Protein AF-A0A0N4VCQ3-F1 (afdb_monomer_lite)

Radius of gyration: 35.92 Å; chains: 1; bounding box: 86×67×76 Å

Foldseek 3Di:
DDDPDDDPPDPPPCPPVVVVVVVVVVVVVVVVVVCVVCVVVVVVVVVVVVVVVVVVVVVVVVVVVVCVVPDDPVVVVVVLVVVQPDDQVPDDDPVRHGDDDDPPRHDDVCVVVVHDPPDDDDPCVPPDDPVRVVVVLVVVQVCCCVPVVDRDDSDDDDDDDDDDD

pLDDT: mean 79.67, std 16.91, range [35.19, 98.31]

Secondary structure (DSSP, 8-state):
-PPPP-------TTHHHHHHHHHHHHHHHHHHHHHHHTHHHHHHHHHHHHHHHHHHHHHHHHHHHHHHHT--HHHHHHHHHHHHS--TTT-B-TTS-B-PPPTTTS--HHHHTTPPTT----TTBTBPPHHHHHHHHHHHHHHHHHHT-----S--S--------

Structure (mmCIF, N/CA/C/O backbone):
data_AF-A0A0N4VCQ3-F1
#
_entry.id   AF-A0A0N4VCQ3-F1
#
loop_
_atom_site.group_PDB
_atom_site.id
_atom_site.type_symbol
_atom_site.label_atom_id
_atom_site.label_alt_id
_atom_site.label_comp_id
_atom_site.label_asym_id
_atom_site.label_entity_id
_atom_site.label_seq_id
_atom_site.pdbx_PDB_ins_code
_atom_site.Cartn_x
_atom_site.Cartn_y
_atom_site.Cartn_z
_atom_site.occupancy
_atom_site.B_iso_or_equiv
_atom_site.auth_seq_id
_atom_site.auth_comp_id
_atom_site.auth_asym_id
_atom_site.auth_atom_id
_atom_site.pdbx_PDB_model_num
ATOM 1 N N . MET A 1 1 ? 57.260 -49.905 -26.736 1.00 46.00 1 MET A N 1
ATOM 2 C CA . MET A 1 1 ? 57.004 -48.453 -26.628 1.00 46.00 1 MET A CA 1
ATOM 3 C C . MET A 1 1 ? 55.573 -48.284 -26.158 1.00 46.00 1 MET A C 1
ATOM 5 O O . MET A 1 1 ? 54.663 -48.627 -26.899 1.00 46.00 1 MET A O 1
ATOM 9 N N . GLU A 1 2 ? 55.384 -47.883 -24.904 1.00 47.25 2 GLU A N 1
ATOM 10 C CA . GLU A 1 2 ? 54.060 -47.712 -24.297 1.00 47.25 2 GLU A CA 1
ATOM 11 C C . GLU A 1 2 ? 53.408 -46.416 -24.798 1.00 47.25 2 GLU A C 1
ATOM 13 O O . GLU A 1 2 ? 54.049 -45.367 -24.867 1.00 47.25 2 GLU A O 1
ATOM 18 N N . VAL A 1 3 ? 52.140 -46.507 -25.205 1.00 58.72 3 VAL A N 1
ATOM 19 C CA . VAL A 1 3 ? 51.359 -45.394 -25.760 1.00 58.72 3 VAL A CA 1
ATOM 20 C C . VAL A 1 3 ? 50.953 -44.459 -24.614 1.00 58.72 3 VAL A C 1
ATOM 22 O O . VAL A 1 3 ? 50.392 -44.941 -23.627 1.00 58.72 3 VAL A O 1
ATOM 25 N N . PRO A 1 4 ? 51.199 -43.137 -24.700 1.00 55.19 4 PRO A N 1
ATOM 26 C CA . PRO A 1 4 ? 50.843 -42.215 -23.629 1.00 55.19 4 PRO A CA 1
ATOM 27 C C . PRO A 1 4 ? 49.324 -42.205 -23.437 1.00 55.19 4 PRO A C 1
ATOM 29 O O . PRO A 1 4 ? 48.567 -41.878 -24.352 1.00 55.19 4 PRO A O 1
ATOM 32 N N . GLY A 1 5 ? 48.893 -42.586 -22.233 1.00 55.50 5 GLY A N 1
ATOM 33 C CA . GLY A 1 5 ? 47.491 -42.711 -21.859 1.00 55.50 5 GLY A CA 1
ATOM 34 C C . GLY A 1 5 ? 46.690 -41.452 -22.180 1.00 55.50 5 GLY A C 1
ATOM 35 O O . GLY A 1 5 ? 47.034 -40.338 -21.773 1.00 55.50 5 GLY A O 1
ATOM 36 N N . THR A 1 6 ? 45.587 -41.635 -22.902 1.00 60.53 6 THR A N 1
ATOM 37 C CA . THR A 1 6 ? 44.573 -40.606 -23.108 1.00 60.53 6 THR A CA 1
ATOM 38 C C . THR A 1 6 ? 44.016 -40.213 -21.745 1.00 60.53 6 THR A C 1
ATOM 40 O O . THR A 1 6 ? 43.262 -40.976 -21.140 1.00 60.53 6 THR A O 1
ATOM 43 N N . LYS A 1 7 ? 44.402 -39.037 -21.237 1.00 63.03 7 LYS A N 1
ATOM 44 C CA . LYS A 1 7 ? 43.781 -38.444 -20.048 1.00 63.03 7 LYS A CA 1
ATOM 45 C C . LYS A 1 7 ? 42.276 -38.410 -20.303 1.00 63.03 7 LYS A C 1
ATOM 47 O O . LYS A 1 7 ? 41.835 -37.744 -21.239 1.00 63.03 7 LYS A O 1
ATOM 52 N N . SER A 1 8 ? 41.509 -39.164 -19.520 1.00 59.41 8 SER A N 1
ATOM 53 C CA . SER A 1 8 ? 40.054 -39.132 -19.572 1.00 59.41 8 SER A CA 1
ATOM 54 C C . SER A 1 8 ? 39.620 -37.679 -19.403 1.00 59.41 8 SER A C 1
ATOM 56 O O . SER A 1 8 ? 39.921 -37.036 -18.397 1.00 59.41 8 SER A O 1
ATOM 58 N N . ILE A 1 9 ? 38.975 -37.124 -20.430 1.00 62.91 9 ILE A N 1
ATOM 59 C CA . ILE A 1 9 ? 38.328 -35.821 -20.325 1.00 62.91 9 ILE A CA 1
ATOM 60 C C . ILE A 1 9 ? 37.247 -36.016 -19.269 1.00 62.91 9 ILE A C 1
ATOM 62 O O . ILE A 1 9 ? 36.218 -36.637 -19.533 1.00 62.91 9 ILE A O 1
ATOM 66 N N . THR A 1 10 ? 37.510 -35.565 -18.046 1.00 59.09 10 THR A N 1
ATOM 67 C CA . THR A 1 10 ? 36.507 -35.574 -16.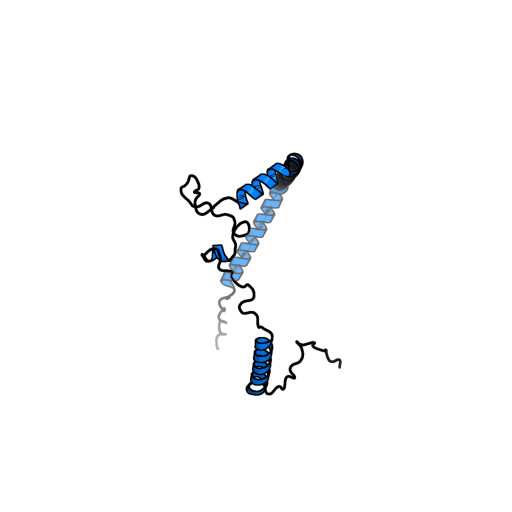990 1.00 59.09 10 THR A CA 1
ATOM 68 C C . THR A 1 10 ? 35.301 -34.794 -17.517 1.00 59.09 10 THR A C 1
ATOM 70 O O . THR A 1 10 ? 35.468 -33.662 -17.986 1.00 59.09 10 THR A O 1
ATOM 73 N N . PRO A 1 11 ? 34.086 -35.376 -17.528 1.00 60.28 11 PRO A N 1
ATOM 74 C CA . PRO A 1 11 ? 32.910 -34.644 -17.962 1.00 60.28 11 PRO A CA 1
ATOM 75 C C . PRO A 1 11 ? 32.792 -33.428 -17.051 1.00 60.28 11 PRO A C 1
ATOM 77 O O . PRO A 1 11 ? 32.732 -33.548 -15.829 1.00 60.28 11 PRO A O 1
ATOM 80 N N . MET A 1 12 ? 32.859 -32.240 -17.649 1.00 59.22 12 MET A N 1
ATOM 81 C CA . MET A 1 12 ? 32.827 -30.981 -16.923 1.00 59.22 12 MET A CA 1
ATOM 82 C C . MET A 1 12 ? 31.494 -30.927 -16.156 1.00 59.22 12 MET A C 1
ATOM 84 O O . MET A 1 12 ? 30.460 -30.577 -16.724 1.00 59.22 12 MET A O 1
ATOM 88 N N . PHE A 1 13 ? 31.506 -31.235 -14.853 1.00 56.06 13 PHE A N 1
ATOM 89 C CA . PHE A 1 13 ? 30.374 -31.110 -13.912 1.00 56.06 13 PHE A CA 1
ATOM 90 C C . PHE A 1 13 ? 29.926 -29.640 -13.708 1.00 56.06 13 PHE A C 1
ATOM 92 O O . PHE A 1 13 ? 29.320 -29.267 -12.710 1.00 56.06 13 PHE A O 1
ATOM 99 N N . ALA A 1 14 ? 30.216 -28.772 -14.677 1.00 56.59 14 ALA A N 1
ATOM 100 C CA . ALA A 1 14 ? 29.720 -27.413 -14.793 1.00 56.59 14 ALA A CA 1
ATOM 101 C C . ALA A 1 14 ? 28.471 -27.315 -15.697 1.00 56.59 14 ALA A C 1
ATOM 103 O O . ALA A 1 14 ? 28.004 -26.205 -15.941 1.00 56.59 14 ALA A O 1
ATOM 104 N N . GLY A 1 15 ? 27.925 -28.432 -16.201 1.00 62.19 15 GLY A N 1
ATOM 105 C CA . GLY A 1 15 ? 26.877 -28.473 -17.235 1.00 62.19 15 GLY A CA 1
ATOM 106 C C . GLY A 1 15 ? 25.651 -27.590 -16.962 1.00 62.19 15 GLY A C 1
ATOM 107 O O . GLY A 1 15 ? 25.403 -26.625 -17.689 1.00 62.19 15 GLY A O 1
ATOM 108 N N . ASP A 1 16 ? 24.911 -27.844 -15.882 1.00 70.88 16 ASP A N 1
ATOM 109 C CA . ASP A 1 16 ? 23.595 -27.210 -15.685 1.00 70.88 16 ASP A CA 1
ATOM 110 C C . ASP A 1 16 ? 23.675 -25.760 -15.203 1.00 70.88 16 ASP A C 1
ATOM 112 O O . ASP A 1 16 ? 22.945 -24.871 -15.675 1.00 70.88 16 ASP A O 1
ATOM 116 N N . ARG A 1 17 ? 24.611 -25.481 -14.289 1.00 79.75 17 ARG A N 1
ATOM 117 C CA . ARG A 1 17 ? 24.809 -24.130 -13.753 1.00 79.75 17 ARG A CA 1
ATOM 118 C C . ARG A 1 17 ? 25.381 -23.201 -14.822 1.00 79.75 17 ARG A C 1
ATOM 120 O O . ARG A 1 17 ? 24.920 -22.064 -14.939 1.00 79.75 17 ARG A O 1
ATOM 127 N N . LEU A 1 18 ? 26.306 -23.676 -15.660 1.00 84.44 18 LEU A N 1
ATOM 128 C CA . LEU A 1 18 ? 26.886 -22.873 -16.739 1.00 84.44 18 LEU A CA 1
ATOM 129 C C . LEU A 1 18 ? 25.866 -22.582 -17.848 1.00 84.44 18 LEU A C 1
ATOM 131 O O . LEU A 1 18 ? 25.807 -21.451 -18.338 1.00 84.44 18 LEU A O 1
ATOM 135 N N . LEU A 1 19 ? 25.013 -23.546 -18.208 1.00 85.75 19 LEU A N 1
ATOM 136 C CA . LEU A 1 19 ? 23.914 -23.317 -19.154 1.00 85.75 19 LEU A CA 1
ATOM 137 C C . LEU A 1 19 ? 22.925 -22.269 -18.630 1.00 85.75 19 LEU A C 1
ATOM 139 O O . LEU A 1 19 ? 22.513 -21.371 -19.370 1.00 85.75 19 LEU A O 1
ATOM 143 N N . THR A 1 20 ? 22.602 -22.320 -17.339 1.00 91.50 20 THR A N 1
ATOM 144 C CA . THR A 1 20 ? 21.735 -21.329 -16.686 1.00 91.50 20 THR A CA 1
ATOM 145 C C . THR A 1 20 ? 22.373 -19.940 -16.663 1.00 91.50 20 THR A C 1
ATOM 147 O O . THR A 1 20 ? 21.721 -18.957 -17.029 1.00 91.50 20 THR A O 1
ATOM 150 N N . ILE A 1 21 ? 23.671 -19.847 -16.357 1.00 92.44 21 ILE A N 1
ATOM 151 C CA . ILE A 1 21 ? 24.434 -18.592 -16.426 1.00 92.44 21 ILE A CA 1
ATOM 152 C C . ILE A 1 21 ? 24.439 -18.036 -17.859 1.00 92.44 21 ILE A C 1
ATOM 154 O O . ILE A 1 21 ? 24.192 -16.844 -18.060 1.00 92.44 21 ILE A O 1
ATOM 158 N N . ARG A 1 22 ? 24.658 -18.879 -18.877 1.00 93.12 22 ARG A N 1
ATOM 159 C CA . ARG A 1 22 ? 24.639 -18.466 -20.294 1.00 93.12 22 ARG A CA 1
ATOM 160 C C . ARG A 1 22 ? 23.261 -17.959 -20.721 1.00 93.12 22 ARG A C 1
ATOM 162 O O . ARG A 1 22 ? 23.188 -16.916 -21.377 1.00 93.12 22 ARG A O 1
ATOM 169 N N . ARG A 1 23 ? 22.179 -18.629 -20.305 1.00 94.81 23 ARG A N 1
ATOM 170 C CA . ARG A 1 23 ? 20.795 -18.173 -20.532 1.00 94.81 23 ARG A CA 1
ATOM 171 C C . ARG A 1 23 ? 20.536 -16.820 -19.871 1.00 94.81 23 ARG A C 1
ATOM 173 O O . ARG A 1 23 ? 20.115 -15.883 -20.548 1.00 94.81 23 ARG A O 1
ATOM 180 N N . ALA A 1 24 ? 20.870 -16.667 -18.590 1.00 96.62 24 ALA A N 1
ATOM 181 C CA . ALA A 1 24 ? 20.707 -15.406 -17.866 1.00 96.62 24 ALA A CA 1
ATOM 182 C C . ALA A 1 24 ? 21.522 -14.261 -18.497 1.00 96.62 24 ALA A C 1
ATOM 184 O O . ALA A 1 24 ? 21.006 -13.151 -18.681 1.00 96.62 24 ALA A O 1
ATOM 185 N N . LYS A 1 25 ? 22.771 -14.538 -18.903 1.00 97.31 25 LYS A N 1
ATOM 186 C CA . LYS A 1 25 ? 23.635 -13.597 -19.632 1.00 97.31 25 LYS A CA 1
ATOM 187 C C . LYS A 1 25 ? 22.970 -13.145 -20.930 1.00 97.31 25 LYS A C 1
ATOM 189 O O . LYS A 1 25 ? 22.877 -11.940 -21.177 1.00 97.31 25 LYS A O 1
ATOM 194 N N . MET A 1 26 ? 22.496 -14.091 -21.743 1.00 98.00 26 MET A N 1
ATOM 195 C CA . MET A 1 26 ? 21.858 -13.784 -23.022 1.00 98.00 26 MET A CA 1
ATOM 196 C C . MET A 1 26 ? 20.560 -12.990 -22.824 1.00 98.00 26 MET A C 1
ATOM 198 O O . MET A 1 26 ? 20.376 -11.959 -23.472 1.00 98.00 26 MET A O 1
ATOM 202 N N . ASN A 1 27 ? 19.717 -13.377 -21.862 1.00 98.25 27 ASN A N 1
ATOM 203 C CA . ASN A 1 27 ? 18.482 -12.663 -21.524 1.00 98.25 27 ASN A CA 1
ATOM 204 C C . ASN A 1 27 ? 18.762 -11.215 -21.099 1.00 98.25 27 ASN A C 1
ATOM 206 O O . ASN A 1 27 ? 18.130 -10.282 -21.600 1.00 98.25 27 ASN A O 1
ATOM 210 N N . LYS A 1 28 ? 19.763 -10.994 -20.237 1.00 98.19 28 LYS A N 1
ATOM 211 C CA . LYS A 1 28 ? 20.199 -9.648 -19.831 1.00 98.19 28 LYS A CA 1
ATOM 212 C C . LYS A 1 28 ? 20.724 -8.842 -21.021 1.00 98.19 28 LYS A C 1
ATOM 214 O O . LYS A 1 28 ? 20.367 -7.671 -21.160 1.00 98.19 28 LYS A O 1
ATOM 219 N N . HIS A 1 29 ? 21.540 -9.449 -21.885 1.00 98.25 29 HIS A N 1
ATOM 220 C CA . HIS A 1 29 ? 22.076 -8.798 -23.082 1.00 98.25 29 HIS A CA 1
ATOM 221 C C . HIS A 1 29 ? 20.956 -8.364 -24.040 1.00 98.25 29 HIS A C 1
ATOM 223 O O . HIS A 1 29 ? 20.894 -7.196 -24.433 1.00 98.25 29 HIS A O 1
ATOM 229 N N . LYS A 1 30 ? 20.021 -9.267 -24.359 1.00 98.31 30 LYS A N 1
ATOM 230 C CA . LYS A 1 30 ? 18.887 -8.976 -25.248 1.00 98.31 30 LYS A CA 1
ATOM 231 C C . LYS A 1 30 ? 17.925 -7.956 -24.633 1.00 98.31 30 LYS A C 1
ATOM 233 O O . LYS A 1 30 ? 17.495 -7.049 -25.345 1.00 98.31 30 LYS A O 1
ATOM 238 N N . ARG A 1 31 ? 17.659 -8.023 -23.320 1.00 97.12 31 ARG A N 1
ATOM 239 C CA . ARG A 1 31 ? 16.862 -7.013 -22.597 1.00 97.12 31 ARG A CA 1
ATOM 240 C C . ARG A 1 31 ? 17.492 -5.626 -22.692 1.00 97.12 31 ARG A C 1
ATOM 242 O O . ARG A 1 31 ? 16.802 -4.680 -23.051 1.00 97.12 31 ARG A O 1
ATOM 249 N N . ARG A 1 32 ? 18.801 -5.505 -22.439 1.00 96.88 32 ARG A N 1
ATOM 250 C CA . ARG A 1 32 ? 19.530 -4.229 -22.568 1.00 96.88 32 ARG A CA 1
ATOM 251 C C . ARG A 1 32 ? 19.491 -3.693 -24.000 1.00 96.88 32 ARG A C 1
ATOM 253 O O . ARG A 1 32 ? 19.277 -2.501 -24.188 1.00 96.88 32 ARG A O 1
ATOM 260 N N . LYS A 1 33 ? 19.659 -4.559 -25.008 1.00 97.69 33 LYS A N 1
ATOM 261 C CA . LYS A 1 33 ? 19.577 -4.156 -26.422 1.00 97.69 33 LYS A CA 1
ATOM 262 C C . LYS A 1 33 ? 18.175 -3.644 -26.783 1.00 97.69 33 LYS A C 1
ATOM 264 O O . LYS A 1 33 ? 18.074 -2.613 -27.438 1.00 97.69 33 LYS A O 1
ATOM 269 N N . ARG A 1 34 ? 17.117 -4.309 -26.299 1.00 97.19 34 ARG A N 1
ATOM 270 C CA . ARG A 1 34 ? 15.721 -3.860 -26.452 1.00 97.19 34 ARG A CA 1
ATOM 271 C C . ARG A 1 34 ? 15.488 -2.506 -25.779 1.00 97.19 34 ARG A C 1
ATOM 273 O O . ARG A 1 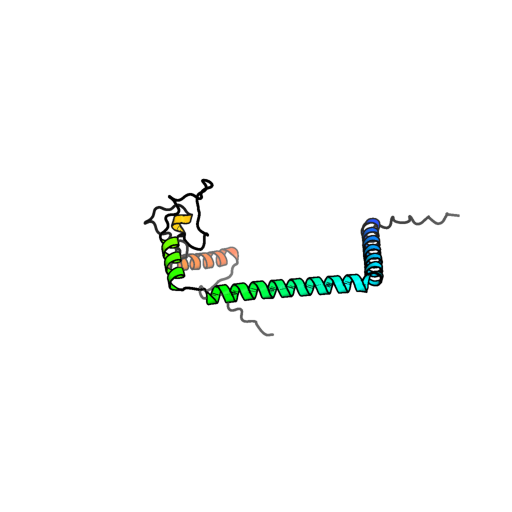34 ? 15.050 -1.579 -26.436 1.00 97.19 34 ARG A O 1
ATOM 280 N N . GLN A 1 35 ? 15.881 -2.361 -24.512 1.00 96.00 35 GLN A N 1
ATOM 281 C CA . GLN A 1 35 ? 15.745 -1.100 -23.769 1.00 96.00 35 GLN A CA 1
ATOM 282 C C . GLN A 1 35 ? 16.471 0.072 -24.437 1.00 96.00 35 GLN A C 1
ATOM 284 O O . GLN A 1 35 ? 15.967 1.187 -24.411 1.00 96.00 35 GLN A O 1
ATOM 289 N N . ARG A 1 36 ? 17.649 -0.164 -25.030 1.00 96.25 36 ARG A N 1
ATOM 290 C CA . ARG A 1 36 ? 18.366 0.871 -25.789 1.00 96.25 36 ARG A CA 1
ATOM 291 C C . ARG A 1 36 ? 17.616 1.269 -27.057 1.00 96.25 36 ARG A C 1
ATOM 293 O O . ARG A 1 36 ? 17.513 2.459 -27.323 1.00 96.25 36 ARG A O 1
ATOM 300 N N . ARG A 1 37 ? 17.093 0.292 -27.805 1.00 97.06 37 ARG A N 1
ATOM 301 C CA . ARG A 1 37 ? 16.312 0.535 -29.027 1.00 97.06 37 ARG A CA 1
ATOM 302 C C . ARG A 1 37 ? 15.031 1.315 -28.728 1.00 97.06 37 ARG A C 1
ATOM 304 O O . ARG A 1 37 ? 14.766 2.326 -29.362 1.00 97.06 37 ARG A O 1
ATOM 311 N N . ASP A 1 38 ? 14.304 0.895 -27.698 1.00 97.25 38 ASP A N 1
ATOM 312 C CA . ASP A 1 38 ? 12.959 1.392 -27.392 1.00 97.25 38 ASP A CA 1
ATOM 313 C C . ASP A 1 38 ? 12.986 2.458 -26.275 1.00 97.25 38 ASP A C 1
ATOM 315 O O . ASP A 1 38 ? 11.984 2.715 -25.602 1.00 97.25 38 ASP A O 1
ATOM 319 N N . ARG A 1 39 ? 14.152 3.087 -26.046 1.00 96.19 39 ARG A N 1
ATOM 320 C CA . ARG A 1 39 ? 14.425 3.967 -24.894 1.00 96.19 39 ARG A CA 1
ATOM 321 C C . ARG A 1 39 ? 13.369 5.055 -24.724 1.00 96.19 39 ARG A C 1
ATOM 323 O O . ARG A 1 39 ? 12.892 5.277 -23.616 1.00 96.19 39 ARG A O 1
ATOM 330 N N . PHE A 1 40 ? 13.011 5.738 -25.807 1.00 97.12 40 PHE A N 1
ATOM 331 C CA . PHE A 1 40 ? 12.079 6.865 -25.756 1.00 97.12 40 PHE A CA 1
ATOM 332 C C . PHE A 1 40 ? 10.649 6.430 -25.418 1.00 97.12 40 PHE A C 1
ATOM 334 O O . PHE A 1 40 ? 9.987 7.086 -24.615 1.00 97.12 40 PHE A O 1
ATOM 341 N N . GLN A 1 41 ? 10.200 5.292 -25.955 1.00 97.25 41 GLN A N 1
ATOM 342 C CA . GLN A 1 41 ? 8.893 4.720 -25.623 1.00 97.25 41 GLN A CA 1
ATOM 343 C C . GLN A 1 41 ? 8.838 4.317 -24.145 1.00 97.25 41 GLN A C 1
ATOM 345 O O . GLN A 1 41 ? 7.882 4.652 -23.445 1.00 97.25 41 GLN A O 1
ATOM 350 N N . LEU A 1 42 ? 9.904 3.682 -23.642 1.00 96.19 42 LEU A N 1
ATOM 351 C CA . LEU A 1 42 ? 10.007 3.283 -22.240 1.00 96.19 42 LEU A CA 1
ATOM 352 C C . LEU A 1 42 ? 10.007 4.495 -21.293 1.00 96.19 42 LEU A C 1
ATOM 354 O O . LEU A 1 42 ? 9.335 4.476 -20.263 1.00 96.19 42 LEU A O 1
ATOM 358 N N . LEU A 1 43 ? 10.714 5.572 -21.647 1.00 97.12 43 LEU A N 1
ATOM 359 C CA . LEU A 1 43 ? 10.713 6.814 -20.867 1.00 97.12 43 LEU A CA 1
ATOM 360 C C . LEU A 1 43 ? 9.332 7.480 -20.841 1.00 97.12 43 LEU A C 1
ATOM 362 O O . LEU A 1 43 ? 8.900 7.932 -19.779 1.00 97.12 43 LEU A O 1
ATOM 366 N N . LYS A 1 44 ? 8.625 7.507 -21.977 1.00 98.25 44 LYS A N 1
ATOM 367 C CA . LYS A 1 44 ? 7.246 8.011 -22.051 1.00 98.25 44 LYS A CA 1
ATOM 368 C C . LYS A 1 44 ? 6.319 7.198 -21.145 1.00 98.25 44 LYS A C 1
ATOM 370 O O . LYS A 1 44 ? 5.598 7.787 -20.343 1.00 98.25 44 LYS A O 1
ATOM 375 N N . TYR A 1 45 ? 6.402 5.869 -21.213 1.00 97.56 45 TYR A N 1
ATOM 376 C CA . TYR A 1 45 ? 5.640 4.969 -20.347 1.00 97.56 45 TYR A CA 1
ATOM 377 C C . TYR A 1 45 ? 5.934 5.216 -18.859 1.00 97.56 45 TYR A C 1
ATOM 379 O O . TYR A 1 45 ? 5.014 5.407 -18.069 1.00 97.56 45 TYR A O 1
ATOM 387 N N . HIS A 1 46 ? 7.208 5.304 -18.463 1.00 98.06 46 HIS A N 1
ATOM 388 C CA . HIS A 1 46 ? 7.563 5.588 -17.069 1.00 98.06 46 HIS A CA 1
ATOM 389 C C . HIS A 1 46 ? 7.065 6.954 -16.593 1.00 98.06 46 HIS A C 1
ATOM 391 O O . HIS A 1 46 ? 6.628 7.065 -15.450 1.00 98.06 46 HIS A O 1
ATOM 397 N N . ARG A 1 47 ? 7.094 7.983 -17.450 1.00 98.00 47 ARG A N 1
ATOM 398 C CA . ARG A 1 47 ? 6.530 9.300 -17.121 1.00 98.00 47 ARG A CA 1
ATOM 399 C C . ARG A 1 47 ? 5.023 9.209 -16.872 1.00 98.00 47 ARG A C 1
ATOM 401 O O . ARG A 1 47 ? 4.551 9.748 -15.880 1.00 98.00 47 ARG A O 1
ATOM 408 N N . GLN A 1 48 ? 4.292 8.497 -17.729 1.00 98.06 48 GLN A N 1
ATOM 409 C CA . GLN A 1 48 ? 2.849 8.289 -17.562 1.00 98.06 48 GLN A CA 1
ATOM 410 C C . GLN A 1 48 ? 2.527 7.525 -16.275 1.00 98.06 48 GLN A C 1
ATOM 412 O O . GLN A 1 48 ? 1.640 7.929 -15.530 1.00 98.06 48 GLN A O 1
ATOM 417 N N . GLN A 1 49 ? 3.281 6.465 -15.971 1.00 98.31 49 GLN A N 1
ATOM 418 C CA . GLN A 1 49 ? 3.084 5.697 -14.740 1.00 98.31 49 GLN A CA 1
ATOM 419 C C . GLN A 1 49 ? 3.341 6.537 -13.483 1.00 98.31 49 GLN A C 1
ATOM 421 O O . GLN A 1 49 ? 2.577 6.431 -12.526 1.00 98.31 49 GLN A O 1
ATOM 426 N N . LYS A 1 50 ? 4.365 7.402 -13.498 1.00 98.19 50 LYS A N 1
ATOM 427 C CA . LYS A 1 50 ? 4.633 8.346 -12.401 1.00 98.19 50 LYS A CA 1
ATOM 428 C C . LYS A 1 50 ? 3.494 9.350 -12.227 1.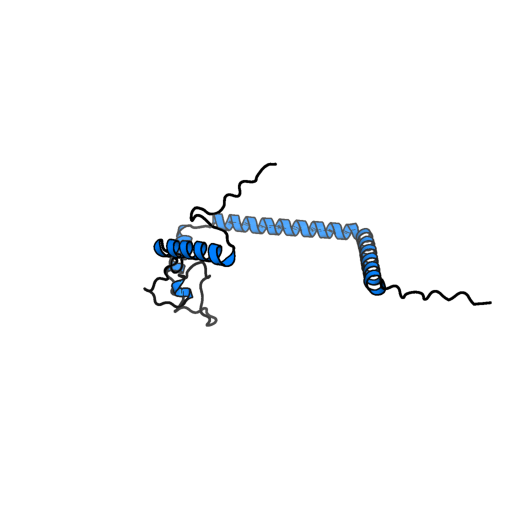00 98.19 50 LYS A C 1
ATOM 430 O O . LYS A 1 50 ? 2.951 9.455 -11.131 1.00 98.19 50 LYS A O 1
ATOM 435 N N . ALA A 1 51 ? 3.054 9.980 -13.316 1.00 98.12 51 ALA A N 1
ATOM 436 C CA . ALA A 1 51 ? 1.932 10.916 -13.282 1.00 98.12 51 ALA A CA 1
ATOM 437 C C . ALA A 1 51 ? 0.645 10.254 -12.753 1.00 98.12 51 ALA A C 1
ATOM 439 O O . ALA A 1 51 ? -0.045 10.822 -11.912 1.00 98.12 51 ALA A O 1
ATOM 440 N N . LYS A 1 52 ? 0.356 9.013 -13.168 1.00 98.25 52 LYS A N 1
ATOM 441 C CA . LYS A 1 52 ? -0.785 8.244 -12.650 1.00 98.25 52 LYS A CA 1
ATOM 442 C C . LYS A 1 52 ? -0.662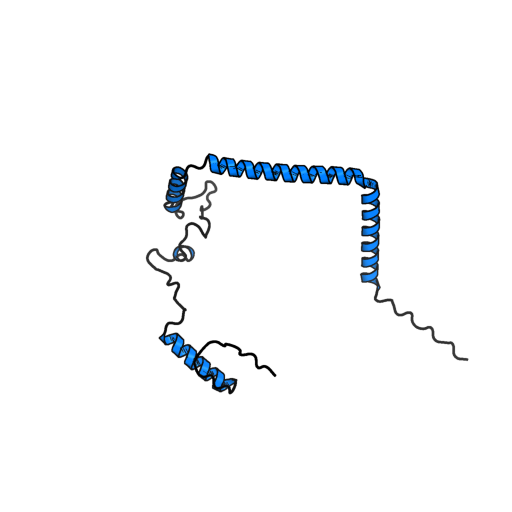 7.975 -11.149 1.00 98.25 52 LYS A C 1
ATOM 444 O O . LYS A 1 52 ? -1.645 8.096 -10.424 1.00 98.25 52 LYS A O 1
ATOM 449 N N . SER A 1 53 ? 0.529 7.610 -10.667 1.00 97.62 53 SER A N 1
ATOM 450 C CA . SER A 1 53 ? 0.742 7.396 -9.231 1.00 97.62 53 SER A CA 1
ATOM 451 C C . SER A 1 53 ? 0.601 8.681 -8.413 1.00 97.62 53 SER A C 1
ATOM 453 O O . SER A 1 53 ? 0.022 8.642 -7.331 1.00 97.62 53 SER A O 1
ATOM 455 N N . GLU A 1 54 ? 1.059 9.815 -8.946 1.00 98.12 54 GLU A N 1
ATOM 456 C CA . GLU A 1 54 ? 0.903 11.132 -8.320 1.00 98.12 54 GLU A CA 1
ATOM 457 C C . GLU A 1 54 ? -0.575 11.537 -8.261 1.00 98.12 54 GLU A C 1
ATOM 459 O O . GLU A 1 54 ? -1.064 11.931 -7.205 1.00 98.12 54 GLU A O 1
ATOM 464 N N . GLN A 1 55 ? -1.325 11.353 -9.350 1.00 98.19 55 GLN A N 1
ATOM 465 C CA . GLN A 1 55 ? -2.769 11.610 -9.381 1.00 98.19 55 GLN A CA 1
ATOM 466 C C . GLN A 1 55 ? -3.522 10.776 -8.341 1.00 98.19 55 GLN A C 1
ATOM 468 O O . GLN A 1 55 ? -4.267 11.335 -7.540 1.00 98.19 55 GLN A O 1
ATOM 473 N N . LEU A 1 56 ? -3.261 9.467 -8.281 1.00 98.19 56 LEU A N 1
ATOM 474 C CA . LEU A 1 56 ? -3.868 8.586 -7.278 1.00 98.19 56 LEU A CA 1
ATOM 475 C C . LEU A 1 56 ? -3.522 9.015 -5.848 1.00 98.19 56 LEU A C 1
ATOM 477 O O . LEU A 1 56 ? -4.354 8.912 -4.947 1.00 98.19 56 LEU A O 1
ATOM 481 N N . PHE A 1 57 ? -2.299 9.491 -5.618 1.00 98.25 57 PHE A N 1
ATOM 482 C CA . PHE A 1 57 ? -1.907 10.036 -4.324 1.00 98.25 57 PHE A CA 1
ATOM 483 C C . PHE A 1 57 ? -2.711 11.298 -3.981 1.00 98.25 57 PHE A C 1
ATOM 485 O O . PHE A 1 57 ? -3.281 11.385 -2.891 1.00 98.25 57 PHE A O 1
ATOM 492 N N . HIS A 1 58 ? -2.827 12.241 -4.918 1.00 97.94 58 HIS A N 1
ATOM 493 C CA . HIS A 1 58 ? -3.622 13.452 -4.727 1.00 97.94 58 HIS A CA 1
ATOM 494 C C . HIS A 1 58 ? -5.103 13.150 -4.493 1.00 97.94 58 HIS A C 1
ATOM 496 O O . HIS A 1 58 ? -5.711 13.767 -3.623 1.00 97.94 58 HIS A O 1
ATOM 502 N N . GLU A 1 59 ? -5.685 12.200 -5.221 1.00 98.06 59 GLU A N 1
ATOM 503 C CA . GLU A 1 59 ? -7.069 11.757 -5.024 1.00 98.06 59 GLU A CA 1
ATOM 504 C C . GLU A 1 59 ? -7.287 11.191 -3.620 1.00 98.06 59 GLU A C 1
ATOM 506 O O . GLU A 1 59 ? -8.223 11.596 -2.930 1.00 98.06 59 GLU A O 1
ATOM 511 N N . ARG A 1 60 ? -6.388 10.314 -3.152 1.00 97.69 60 ARG A N 1
ATOM 512 C CA . ARG A 1 60 ? -6.443 9.777 -1.782 1.00 97.69 60 ARG A CA 1
ATOM 513 C C . ARG A 1 60 ? -6.349 10.885 -0.740 1.00 97.69 60 ARG A C 1
ATOM 515 O O . ARG A 1 60 ? -7.111 10.874 0.223 1.00 97.69 60 ARG A O 1
ATOM 522 N N . MET A 1 61 ? -5.448 11.845 -0.937 1.00 97.69 61 MET A N 1
ATOM 523 C CA . MET A 1 61 ? -5.280 12.959 -0.006 1.00 97.69 61 MET A CA 1
ATOM 524 C C . MET A 1 61 ? -6.508 13.873 0.006 1.00 97.69 61 MET A C 1
ATOM 526 O O . MET A 1 61 ? -7.006 14.226 1.071 1.00 97.69 61 MET A O 1
ATOM 530 N N . LYS A 1 62 ? -7.058 14.203 -1.168 1.00 97.94 62 LYS A N 1
ATOM 531 C CA . LYS A 1 62 ? -8.306 14.970 -1.284 1.00 97.94 62 LYS A CA 1
ATOM 532 C C . LYS A 1 62 ? -9.460 14.260 -0.592 1.00 97.94 62 LYS A C 1
ATOM 534 O O . LYS A 1 62 ? -10.207 14.913 0.126 1.00 97.94 62 LYS A O 1
ATOM 539 N N . LYS A 1 63 ? -9.571 12.938 -0.757 1.00 97.81 63 LYS A N 1
ATOM 540 C CA . LYS A 1 63 ? -10.576 12.132 -0.060 1.00 97.81 63 LYS A CA 1
ATOM 541 C C . LYS A 1 63 ? -10.415 12.238 1.456 1.00 97.81 63 LYS A C 1
ATOM 543 O O . LYS A 1 63 ? -11.396 12.497 2.133 1.00 97.81 63 LYS A O 1
ATOM 548 N N . LYS A 1 64 ? -9.191 12.123 1.979 1.00 96.31 64 LYS A N 1
ATOM 549 C CA . LYS A 1 64 ? -8.912 12.269 3.419 1.00 96.31 64 LYS A CA 1
ATOM 550 C C . LYS A 1 64 ? -9.243 13.661 3.954 1.00 96.31 64 LYS A C 1
ATOM 552 O O . LYS A 1 64 ? -9.827 13.784 5.022 1.00 96.31 64 LYS A O 1
ATOM 557 N N . LEU A 1 65 ? -8.906 14.708 3.204 1.00 97.56 65 LEU A N 1
ATOM 558 C CA . LEU A 1 65 ? -9.259 16.080 3.570 1.00 97.56 65 LEU A CA 1
ATOM 559 C C . LEU A 1 65 ? -10.768 16.319 3.514 1.00 97.56 65 LEU A C 1
ATOM 561 O O . LEU A 1 65 ? -11.288 17.065 4.334 1.00 97.56 65 LEU A O 1
ATOM 565 N N . LEU A 1 66 ? -11.464 15.708 2.555 1.00 97.62 66 LEU A N 1
ATOM 566 C CA . LEU A 1 66 ? -12.918 15.771 2.479 1.00 97.62 66 LEU A CA 1
ATOM 567 C C . LEU A 1 66 ? -13.546 15.044 3.668 1.00 97.62 66 LEU A C 1
ATOM 569 O O . LEU A 1 66 ? -14.354 15.656 4.347 1.00 97.62 66 LEU A O 1
ATOM 573 N N . GLU A 1 67 ? -13.104 13.813 3.958 1.00 94.69 67 GLU A N 1
ATOM 574 C CA . GLU A 1 67 ? -13.514 13.039 5.139 1.00 94.69 67 GLU A CA 1
ATOM 575 C C . GLU A 1 67 ? -13.362 13.872 6.417 1.00 94.69 67 GLU A C 1
ATOM 577 O O . GLU A 1 67 ? -14.291 13.922 7.208 1.00 94.69 67 GLU A O 1
ATOM 582 N N . LEU A 1 68 ? -12.235 14.575 6.585 1.00 95.75 68 LEU A N 1
ATOM 583 C CA . LEU A 1 68 ? -12.000 15.454 7.733 1.00 95.75 68 LEU A CA 1
ATOM 584 C C . LEU A 1 68 ? -12.945 16.664 7.760 1.00 95.75 68 LEU A C 1
ATOM 586 O O . LEU A 1 68 ? -13.428 17.039 8.820 1.00 95.75 68 LEU A O 1
ATOM 590 N N . LYS A 1 69 ? -13.196 17.297 6.609 1.00 95.88 69 LYS A N 1
ATOM 591 C CA . LYS A 1 69 ? -14.077 18.474 6.518 1.00 95.88 69 LYS A CA 1
ATOM 592 C C . LYS A 1 69 ? -15.540 18.137 6.771 1.00 95.88 69 LYS A C 1
ATOM 594 O O . LYS A 1 69 ? -16.259 18.968 7.307 1.00 95.88 69 LYS A O 1
ATOM 599 N N . THR A 1 70 ? -15.977 16.960 6.339 1.00 96.38 70 THR A N 1
ATOM 600 C CA . THR A 1 70 ? -17.348 16.475 6.524 1.00 96.38 70 THR A CA 1
ATOM 601 C C . THR A 1 70 ? -17.505 15.664 7.807 1.00 96.38 70 THR A C 1
ATOM 603 O O . THR A 1 70 ? -18.549 15.054 7.998 1.00 96.38 70 THR A O 1
ATOM 606 N N . PHE A 1 71 ? -16.467 15.574 8.642 1.00 96.25 71 PHE A N 1
ATOM 607 C CA . PHE A 1 71 ? -16.512 14.786 9.864 1.00 96.25 71 PHE A CA 1
ATOM 608 C C . PHE A 1 71 ? -17.381 15.483 10.912 1.00 96.25 71 PHE A C 1
ATOM 610 O O . PHE A 1 71 ? -17.010 16.543 11.417 1.00 96.25 71 PHE A O 1
ATOM 617 N N . ASP A 1 72 ? -18.507 14.862 11.254 1.00 96.62 72 ASP A N 1
ATOM 618 C CA . ASP A 1 72 ? -19.327 15.245 12.398 1.00 96.62 72 ASP A CA 1
ATOM 619 C C . ASP A 1 72 ? -18.975 14.353 13.606 1.00 96.62 72 ASP A C 1
ATOM 621 O O . ASP A 1 72 ? -19.211 13.137 13.570 1.00 96.62 72 ASP A O 1
ATOM 625 N N . PRO A 1 73 ? -18.382 14.921 14.677 1.00 95.19 73 PRO A N 1
ATOM 626 C CA . PRO A 1 73 ? -18.014 14.149 15.855 1.00 95.19 73 PRO A CA 1
ATOM 627 C C . PRO A 1 73 ? -19.227 13.578 16.595 1.00 95.19 73 PRO A C 1
ATOM 629 O O . PRO A 1 73 ? -19.110 12.500 17.183 1.00 95.19 73 PRO A O 1
ATOM 632 N N . GLU A 1 74 ? -20.380 14.253 16.579 1.00 96.44 74 GLU A N 1
ATOM 633 C CA . GLU A 1 74 ? -21.562 13.760 17.287 1.00 96.44 74 GLU A CA 1
ATOM 634 C C . GLU A 1 74 ? -22.144 12.532 16.598 1.00 96.44 74 GLU A C 1
ATOM 636 O O . GLU A 1 74 ? -22.427 11.529 17.256 1.00 96.44 74 GLU A O 1
ATOM 641 N N . GLU A 1 75 ? -22.289 12.590 15.273 1.00 95.06 75 GLU A N 1
ATOM 642 C CA . GLU A 1 75 ? -22.756 11.456 14.477 1.00 95.06 75 GLU A CA 1
ATOM 643 C C . GLU A 1 75 ? -21.810 10.259 14.623 1.00 95.06 75 GLU A C 1
ATOM 645 O O . GLU A 1 75 ? -22.261 9.131 14.837 1.00 95.06 75 GLU A O 1
ATOM 650 N N . TYR A 1 76 ? -20.496 10.505 14.614 1.00 93.31 76 TYR A N 1
ATOM 651 C CA . TYR A 1 76 ? -19.499 9.460 14.831 1.00 93.31 76 TYR A CA 1
ATOM 652 C C . TYR A 1 76 ? -19.654 8.775 16.196 1.00 93.31 76 TYR A C 1
ATOM 654 O O . TYR A 1 76 ? -19.676 7.545 16.264 1.00 93.31 76 TYR A O 1
ATOM 662 N N . VAL A 1 77 ? -19.787 9.540 17.286 1.00 94.06 77 VAL A N 1
ATOM 663 C CA . VAL A 1 77 ? -19.976 8.971 18.633 1.00 94.06 77 VAL A CA 1
ATOM 664 C C . VAL A 1 77 ? -21.293 8.201 18.719 1.00 94.06 77 VAL A C 1
ATOM 666 O O . VAL A 1 77 ? -21.307 7.092 19.257 1.00 94.06 77 VAL A O 1
ATOM 669 N N . ARG A 1 78 ? -22.381 8.734 18.148 1.00 95.44 78 ARG A N 1
ATOM 670 C CA . ARG A 1 78 ? -23.680 8.042 18.100 1.00 95.44 78 ARG A CA 1
ATOM 671 C C . ARG A 1 78 ? -23.573 6.703 17.371 1.00 95.44 78 ARG A C 1
ATOM 673 O O . ARG A 1 78 ? -24.068 5.703 17.883 1.00 95.44 78 ARG A O 1
ATOM 680 N N . ASP A 1 79 ? -22.890 6.657 16.229 1.00 91.19 79 ASP A N 1
ATOM 681 C CA . ASP A 1 79 ? -22.680 5.421 15.468 1.00 91.19 79 ASP A CA 1
ATOM 682 C C . ASP A 1 79 ? -21.761 4.426 16.201 1.00 91.19 79 ASP A C 1
ATOM 684 O O . ASP A 1 79 ? -22.001 3.219 16.177 1.00 91.19 79 ASP A O 1
ATOM 688 N N . VAL A 1 80 ? -20.732 4.901 16.9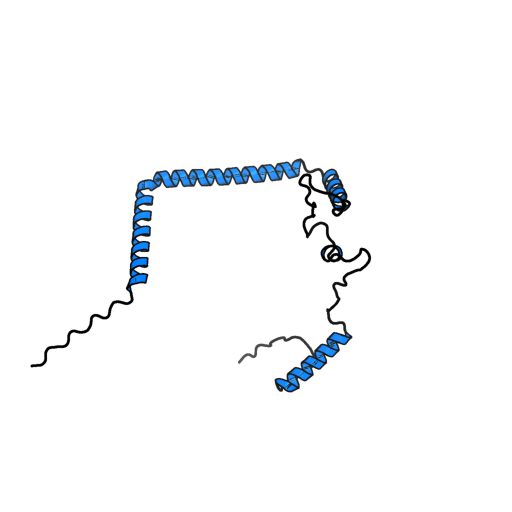10 1.00 87.56 80 VAL A N 1
ATOM 689 C CA . VAL A 1 80 ? -19.883 4.038 17.751 1.00 87.56 80 VAL A CA 1
ATOM 690 C C . VAL A 1 80 ? -20.685 3.425 18.899 1.00 87.56 80 VAL A C 1
ATOM 692 O O . VAL A 1 80 ? -20.606 2.214 19.102 1.00 87.56 80 VAL A O 1
ATOM 695 N N . ILE A 1 81 ? -21.490 4.221 19.611 1.00 88.25 81 ILE A N 1
ATOM 696 C CA . ILE A 1 81 ? -22.361 3.727 20.687 1.00 88.25 81 ILE A CA 1
ATOM 697 C C . ILE A 1 81 ? -23.375 2.727 20.127 1.00 88.25 81 ILE A C 1
ATOM 699 O O . ILE A 1 81 ? -23.529 1.650 20.693 1.00 88.25 81 ILE A O 1
ATOM 703 N N . ALA A 1 82 ? -24.012 3.037 18.994 1.00 87.69 82 ALA A N 1
ATOM 704 C CA . ALA A 1 82 ? -24.984 2.154 18.353 1.00 87.69 82 ALA A CA 1
ATOM 705 C C . ALA A 1 82 ? -24.362 0.834 17.880 1.00 87.69 82 ALA A C 1
ATOM 707 O O . ALA A 1 82 ? -24.996 -0.213 17.969 1.00 87.69 82 ALA A O 1
ATOM 708 N N . ARG A 1 83 ? -23.120 0.855 17.378 1.00 82.19 83 ARG A N 1
ATOM 709 C CA . ARG A 1 83 ? -22.376 -0.365 17.035 1.00 82.19 83 ARG A CA 1
ATOM 710 C C . ARG A 1 83 ? -21.965 -1.158 18.271 1.00 82.19 83 ARG A C 1
ATOM 712 O O . ARG A 1 83 ? -21.950 -2.380 18.194 1.00 82.19 83 ARG A O 1
ATOM 719 N N . ALA A 1 84 ? -21.648 -0.483 19.374 1.00 79.62 84 ALA A N 1
ATOM 720 C CA . ALA A 1 84 ? -21.283 -1.119 20.635 1.00 79.62 84 ALA A CA 1
ATOM 721 C C . ALA A 1 84 ? -22.475 -1.746 21.366 1.00 79.62 84 ALA A C 1
ATOM 723 O O . ALA A 1 84 ? -22.333 -2.813 21.950 1.00 79.62 84 ALA A O 1
ATOM 724 N N . SER A 1 85 ? -23.653 -1.127 21.297 1.00 79.38 85 SER A N 1
ATOM 725 C CA . SER A 1 85 ? -24.888 -1.670 21.872 1.00 79.38 85 SER A CA 1
ATOM 726 C C . SER A 1 85 ? -25.562 -2.731 20.994 1.00 79.38 85 SER A C 1
ATOM 728 O O . SER A 1 85 ? -26.588 -3.288 21.384 1.00 79.38 85 SER A O 1
ATOM 730 N N . ARG A 1 86 ? -25.019 -3.005 19.801 1.00 76.38 86 ARG A N 1
ATOM 731 C CA . ARG A 1 86 ? -25.598 -3.930 18.825 1.00 76.38 86 ARG A CA 1
ATOM 732 C C . ARG A 1 86 ? -25.330 -5.377 19.219 1.00 76.38 86 ARG A C 1
ATOM 734 O O . ARG A 1 86 ? -24.185 -5.822 19.241 1.00 76.38 86 ARG A O 1
ATOM 741 N N . ASP A 1 87 ? -26.402 -6.125 19.455 1.00 74.25 87 ASP A N 1
ATOM 742 C CA . ASP A 1 87 ? -26.317 -7.553 19.737 1.00 74.25 87 ASP A CA 1
ATOM 743 C C . ASP A 1 87 ? -26.011 -8.353 18.456 1.00 74.25 87 ASP A C 1
ATOM 745 O O . ASP A 1 87 ? -26.841 -8.523 17.560 1.00 74.25 87 ASP A O 1
ATOM 749 N N . TRP A 1 88 ? -24.780 -8.855 18.373 1.00 71.25 88 TRP A N 1
ATOM 750 C CA . TRP A 1 88 ? -24.262 -9.626 17.243 1.00 71.25 88 TRP A CA 1
ATOM 751 C C . TRP A 1 88 ? -24.764 -11.075 17.213 1.00 71.25 88 TRP A C 1
ATOM 753 O O . TRP A 1 88 ? -24.602 -11.757 16.194 1.00 71.25 88 TRP A O 1
ATOM 763 N N . THR A 1 89 ? -25.354 -11.571 18.306 1.00 69.81 89 THR A N 1
ATOM 764 C CA . THR A 1 89 ? -25.865 -12.948 18.364 1.00 69.81 89 THR A CA 1
ATOM 765 C C . THR A 1 89 ? -27.173 -13.102 17.594 1.00 69.81 89 THR A C 1
ATOM 767 O O . THR A 1 89 ? -27.394 -14.142 16.962 1.00 69.81 89 THR A O 1
ATOM 770 N N . THR A 1 90 ? -27.984 -12.044 17.595 1.00 69.94 90 THR A N 1
ATOM 771 C CA . THR A 1 90 ? -29.349 -12.029 17.064 1.00 69.94 90 THR A CA 1
ATOM 772 C C . THR A 1 90 ? -29.408 -11.574 15.600 1.00 69.94 90 THR A C 1
ATOM 774 O O . THR A 1 90 ? -30.270 -12.012 14.838 1.00 69.94 90 THR A O 1
ATOM 777 N N . GLU A 1 91 ? -28.475 -10.733 15.153 1.00 67.62 91 GLU A N 1
ATOM 778 C CA . GLU A 1 91 ? -28.582 -10.083 13.848 1.00 67.62 91 GLU A CA 1
ATOM 779 C C . GLU A 1 91 ? -27.777 -10.754 12.723 1.00 67.62 91 GLU A C 1
ATOM 781 O O . GLU A 1 91 ? -26.559 -10.956 12.787 1.00 67.62 91 GLU A O 1
ATOM 786 N N . MET A 1 92 ? -28.469 -11.036 11.618 1.00 73.25 92 MET A N 1
ATOM 787 C CA . MET A 1 92 ? -27.887 -11.630 10.416 1.00 73.25 92 MET A CA 1
ATOM 788 C C . MET A 1 92 ? -27.698 -10.595 9.303 1.00 73.25 92 MET A C 1
ATOM 790 O O . MET A 1 92 ? -28.488 -9.669 9.123 1.00 73.25 92 MET A O 1
ATOM 794 N N . VAL A 1 93 ? -26.640 -10.774 8.513 1.00 76.06 93 VAL A N 1
ATOM 795 C CA . VAL A 1 93 ? -26.463 -10.076 7.232 1.00 76.06 93 VAL A CA 1
ATOM 796 C C . VAL A 1 93 ? -27.556 -10.565 6.268 1.00 76.06 93 VAL A C 1
ATOM 798 O O . VAL A 1 93 ? -27.924 -11.736 6.352 1.00 76.06 93 VAL A O 1
ATOM 801 N N . PRO A 1 94 ? -28.023 -9.764 5.290 1.00 79.44 94 PRO A N 1
ATOM 802 C CA . PRO A 1 94 ? -29.001 -10.212 4.285 1.00 79.44 94 PRO A CA 1
ATOM 803 C C . PRO A 1 94 ? -28.628 -11.493 3.511 1.00 79.44 94 PRO A C 1
ATOM 805 O O . PRO A 1 94 ? -29.477 -12.097 2.870 1.00 79.44 94 PRO A O 1
ATOM 808 N N . SER A 1 95 ? -27.367 -11.930 3.573 1.00 82.06 95 SER A N 1
ATOM 809 C CA . SER A 1 95 ? -26.893 -13.213 3.041 1.00 82.06 95 SER A CA 1
ATOM 810 C C . SER A 1 95 ? -27.146 -14.424 3.957 1.00 82.06 95 SER A C 1
ATOM 812 O O . SER A 1 95 ? -26.722 -15.528 3.621 1.00 82.06 95 SER A O 1
ATOM 814 N N . GLY A 1 96 ? -27.767 -14.233 5.127 1.00 76.31 96 GLY A N 1
ATOM 815 C CA . GLY A 1 96 ? -28.025 -15.270 6.135 1.00 76.31 96 GLY A CA 1
ATOM 816 C C . GLY A 1 96 ? -26.823 -15.623 7.021 1.00 76.31 96 GLY A C 1
ATOM 817 O O . GLY A 1 96 ? -26.912 -16.513 7.861 1.00 76.31 96 GLY A O 1
ATOM 818 N N . ARG A 1 97 ? -25.677 -14.948 6.853 1.00 74.88 97 ARG A N 1
ATOM 819 C CA . ARG A 1 97 ? -24.492 -15.145 7.707 1.00 74.88 97 ARG A CA 1
ATOM 820 C C . ARG A 1 97 ? -24.563 -14.250 8.942 1.00 74.88 97 ARG A C 1
ATOM 822 O O . ARG A 1 97 ? -25.001 -13.104 8.846 1.00 74.88 97 ARG A O 1
ATOM 829 N N . LYS A 1 98 ? -24.060 -14.738 10.080 1.00 73.88 98 LYS A N 1
ATOM 830 C CA . LYS A 1 98 ? -23.877 -13.917 11.287 1.00 73.88 98 LYS A CA 1
ATOM 831 C C . LYS A 1 98 ? -22.902 -12.773 11.006 1.00 73.88 98 LYS A C 1
ATOM 833 O O . LYS A 1 98 ? -21.843 -12.987 10.408 1.00 73.88 98 LYS A O 1
ATOM 838 N N . LYS A 1 99 ? -23.265 -11.557 11.416 1.00 70.56 99 LYS A N 1
ATOM 839 C CA . LYS A 1 99 ? -22.412 -10.376 11.263 1.00 70.56 99 LYS A CA 1
ATOM 840 C C . LYS A 1 99 ? -21.482 -10.270 12.468 1.00 70.56 99 LYS A C 1
ATOM 842 O O . LYS A 1 99 ? -21.769 -9.545 13.412 1.00 70.56 99 LYS A O 1
ATOM 847 N N . TYR A 1 100 ? -20.370 -10.996 12.437 1.00 71.19 100 TYR A N 1
ATOM 848 C CA . TYR A 1 100 ? -19.373 -10.871 13.495 1.00 71.19 100 TYR A CA 1
ATOM 849 C C . TYR A 1 100 ? -18.680 -9.508 13.414 1.00 71.19 100 TYR A C 1
ATOM 851 O O . TYR A 1 100 ? -18.292 -9.083 12.317 1.00 71.19 100 TYR A O 1
ATOM 859 N N . PRO A 1 101 ? -18.518 -8.807 14.544 1.00 68.44 101 PRO A N 1
ATOM 860 C CA . PRO A 1 101 ? -17.688 -7.620 14.576 1.00 68.44 101 PRO A CA 1
ATOM 861 C C . PRO A 1 101 ? -16.214 -7.982 14.349 1.00 68.44 101 PRO A C 1
ATOM 863 O O . PRO A 1 101 ? -15.805 -9.139 14.454 1.00 68.44 101 PRO A O 1
ATOM 866 N N . HIS A 1 102 ? -15.391 -6.984 14.022 1.00 68.06 102 HIS A N 1
ATOM 867 C CA . HIS A 1 102 ? -13.946 -7.193 13.995 1.00 68.06 102 HIS A CA 1
ATOM 868 C C . HIS A 1 102 ? -13.468 -7.564 15.410 1.00 68.06 102 HIS A C 1
ATOM 870 O O . HIS A 1 102 ? -13.861 -6.921 16.384 1.00 68.06 102 HIS A O 1
ATOM 876 N N . TRP A 1 103 ? -12.617 -8.588 15.515 1.00 63.88 103 TRP A N 1
ATOM 877 C CA . TRP A 1 103 ? -12.183 -9.212 16.777 1.00 63.88 103 TRP A CA 1
ATOM 878 C C . TRP A 1 103 ? -11.588 -8.231 17.801 1.00 63.88 103 TRP A C 1
ATOM 880 O O . TRP A 1 103 ? -11.660 -8.477 18.996 1.00 63.88 103 TRP A O 1
ATOM 890 N N . SER A 1 104 ? -11.033 -7.102 17.353 1.00 58.88 104 SER A N 1
ATOM 891 C CA . SER A 1 104 ? -10.449 -6.071 18.221 1.00 58.88 104 SER A CA 1
ATOM 892 C C . SER A 1 104 ? -11.421 -4.979 18.682 1.00 58.88 104 SER A C 1
ATOM 894 O O . SER A 1 104 ? -10.996 -4.063 19.380 1.00 58.88 104 SER A O 1
ATOM 896 N N . THR A 1 105 ? -12.677 -4.984 18.226 1.00 62.50 105 THR A N 1
ATOM 897 C CA . THR A 1 105 ? -13.565 -3.818 18.383 1.00 62.50 105 THR A CA 1
ATOM 898 C C . THR A 1 105 ? -14.704 -4.046 19.372 1.00 62.50 105 THR A C 1
ATOM 900 O O . THR A 1 105 ? -15.164 -3.065 19.940 1.00 62.50 105 THR A O 1
ATOM 903 N N . LEU A 1 106 ? -15.181 -5.282 19.575 1.00 60.56 106 LEU A N 1
ATOM 904 C CA . LEU A 1 106 ? -16.466 -5.512 20.261 1.00 60.56 106 LEU A CA 1
ATOM 905 C C . LEU A 1 106 ? -16.602 -6.835 21.036 1.00 60.56 106 LEU A C 1
ATOM 907 O O . LEU A 1 106 ? -17.710 -7.149 21.445 1.00 60.56 106 LEU A O 1
ATOM 911 N N . MET A 1 107 ? -15.540 -7.623 21.224 1.00 62.78 107 MET A N 1
ATOM 912 C CA . MET A 1 107 ? -15.640 -8.863 22.007 1.00 62.78 107 MET A CA 1
ATOM 913 C C . MET A 1 107 ? -14.746 -8.798 23.234 1.00 62.78 107 MET A C 1
ATOM 915 O O . MET A 1 107 ? -13.554 -8.491 23.128 1.00 62.78 107 MET A O 1
ATOM 919 N N . SER A 1 108 ? -15.324 -9.114 24.390 1.00 69.12 108 SER A N 1
ATOM 920 C CA . SER A 1 108 ? -14.524 -9.516 25.543 1.00 69.12 108 SER A CA 1
ATOM 921 C C . SER A 1 108 ? -13.822 -10.845 25.224 1.00 69.12 108 SER A C 1
ATOM 923 O O . SER A 1 108 ? -14.246 -11.608 24.349 1.00 69.12 108 SER A O 1
ATOM 925 N N . ILE A 1 109 ? -12.700 -11.123 25.886 1.00 69.56 109 ILE A N 1
ATOM 926 C CA . ILE A 1 109 ? -11.967 -12.381 25.667 1.00 69.56 109 ILE A CA 1
ATOM 927 C C . ILE A 1 109 ? -12.861 -13.564 26.074 1.00 69.56 109 ILE A C 1
ATOM 929 O O . ILE A 1 109 ? -12.867 -14.607 25.430 1.00 69.56 109 ILE A O 1
ATOM 933 N N . GLU A 1 110 ? -13.673 -13.359 27.099 1.00 75.31 110 GLU A N 1
ATOM 934 C CA . GLU A 1 110 ? -14.664 -14.272 27.644 1.00 75.31 110 GLU A CA 1
ATOM 935 C C . GLU A 1 110 ? -15.709 -14.665 26.590 1.00 75.31 110 GLU A C 1
ATOM 937 O O . GLU A 1 110 ? -15.962 -15.852 26.370 1.00 75.31 110 GLU A O 1
ATOM 942 N N . GLU A 1 111 ? -16.248 -13.684 25.863 1.00 71.88 111 GLU A N 1
ATOM 943 C CA . GLU A 1 111 ? -17.192 -13.914 24.764 1.00 71.88 111 GLU A CA 1
ATOM 944 C C . GLU A 1 111 ? -16.549 -14.654 23.585 1.00 71.88 111 GLU A C 1
ATOM 946 O O . GLU A 1 111 ? -17.216 -15.455 22.927 1.00 71.88 111 GLU A O 1
ATOM 951 N N . LEU A 1 112 ? -15.253 -14.433 23.326 1.00 70.69 112 LEU A N 1
ATOM 952 C CA . LEU A 1 112 ? -14.518 -15.153 22.278 1.00 70.69 112 LEU A CA 1
ATOM 953 C C . LEU A 1 112 ? -14.408 -16.647 22.579 1.00 70.69 112 LEU A C 1
ATOM 955 O O . LEU A 1 112 ? -14.513 -17.466 21.666 1.00 70.69 112 LEU A O 1
ATOM 959 N N . TYR A 1 113 ? -14.235 -16.994 23.852 1.00 72.81 113 TYR A N 1
ATOM 960 C CA . TYR A 1 113 ? -14.163 -18.378 24.310 1.00 72.81 113 TYR A CA 1
ATOM 961 C C . TYR A 1 113 ? -15.533 -18.982 24.659 1.00 72.81 113 TYR A C 1
ATOM 963 O O . TYR A 1 113 ? -15.593 -20.123 25.114 1.00 72.81 113 TYR A O 1
ATOM 971 N N . GLY A 1 114 ? -16.636 -18.262 24.412 1.00 74.31 114 GLY A N 1
ATOM 972 C CA . GLY A 1 114 ? -17.996 -18.753 24.656 1.00 74.31 114 GLY A CA 1
ATOM 973 C C . GLY A 1 114 ? -18.329 -18.930 26.140 1.00 74.31 114 GLY A C 1
ATOM 974 O O . GLY A 1 114 ? -19.154 -19.774 26.490 1.00 74.31 114 GLY A O 1
ATOM 975 N N . ILE A 1 115 ? -17.667 -18.169 27.011 1.00 79.19 115 ILE A N 1
ATOM 976 C CA . ILE A 1 115 ? -17.867 -18.222 28.458 1.00 79.19 115 ILE A CA 1
ATOM 977 C C . ILE A 1 115 ? -19.157 -17.462 28.820 1.00 79.19 115 ILE A C 1
ATOM 979 O O . ILE A 1 115 ? -19.420 -16.407 28.238 1.00 79.19 115 ILE A O 1
ATOM 983 N N . PRO A 1 116 ? -19.985 -17.967 29.760 1.00 79.56 116 PRO A N 1
ATOM 984 C CA . PRO A 1 116 ? -21.202 -17.280 30.177 1.00 79.56 116 PRO A CA 1
ATOM 985 C C . PRO A 1 116 ? -20.929 -15.850 30.681 1.00 79.56 116 PRO A C 1
ATOM 987 O O . PRO A 1 116 ? -19.946 -15.633 31.402 1.00 79.56 116 PRO A O 1
ATOM 990 N N . PRO A 1 117 ? -21.803 -14.874 30.368 1.00 67.19 117 PRO A N 1
ATOM 991 C CA . PRO A 1 117 ? -21.679 -13.519 30.894 1.00 67.19 117 PRO A CA 1
ATOM 992 C C . PRO A 1 117 ? -21.802 -13.549 32.425 1.00 67.19 117 PRO A C 1
ATOM 994 O O . PRO A 1 117 ? -22.814 -13.989 32.965 1.00 67.19 117 PRO A O 1
ATOM 997 N N . GLY A 1 118 ? -20.744 -13.119 33.120 1.00 74.94 118 GLY A N 1
ATOM 998 C CA . GLY A 1 118 ? -20.623 -13.174 34.587 1.00 74.94 118 GLY A CA 1
ATOM 999 C C . GLY A 1 118 ? -19.440 -14.005 35.090 1.00 74.94 118 GLY A C 1
ATOM 1000 O O . GLY A 1 118 ? -19.019 -13.843 36.233 1.00 74.94 118 GLY A O 1
ATOM 1001 N N . THR A 1 119 ? -18.855 -14.838 34.231 1.00 73.06 119 THR A N 1
ATOM 1002 C CA . THR A 1 119 ? -17.581 -15.521 34.494 1.00 73.06 119 THR A CA 1
ATOM 1003 C C . THR A 1 119 ? -16.436 -14.713 33.886 1.00 73.06 119 THR A C 1
ATOM 1005 O O . THR A 1 119 ? -16.408 -14.490 32.680 1.00 73.06 119 THR A O 1
ATOM 1008 N N . TYR A 1 120 ? -15.515 -14.244 34.727 1.00 78.44 120 TYR A N 1
ATOM 1009 C CA . TYR A 1 120 ? -14.346 -13.454 34.330 1.00 78.44 120 TYR A CA 1
ATOM 1010 C C . TYR A 1 120 ? -13.145 -14.374 34.096 1.00 78.44 120 TYR A C 1
ATOM 1012 O O . TYR A 1 120 ? -12.869 -15.238 34.933 1.00 78.44 120 TYR A O 1
ATOM 1020 N N . ILE A 1 121 ? -12.425 -14.195 32.983 1.00 73.31 121 ILE A N 1
ATOM 1021 C CA . ILE A 1 121 ? -11.112 -14.825 32.830 1.00 73.31 121 ILE A CA 1
ATOM 1022 C C . ILE A 1 121 ? -10.122 -13.941 33.574 1.00 73.31 121 ILE A C 1
ATOM 1024 O O . ILE A 1 121 ? -9.802 -12.836 33.132 1.00 73.31 121 ILE A O 1
ATOM 1028 N N . ASP A 1 122 ? -9.598 -14.449 34.684 1.00 79.12 122 ASP A N 1
ATOM 1029 C CA . ASP A 1 122 ? -8.485 -13.781 35.331 1.00 79.12 122 ASP A CA 1
ATOM 1030 C C . ASP A 1 122 ? -7.256 -13.815 34.419 1.00 79.12 122 ASP A C 1
ATOM 1032 O O . ASP A 1 122 ? -6.666 -14.861 34.156 1.00 79.12 122 ASP A O 1
ATOM 1036 N N . LYS A 1 123 ? -6.876 -12.640 33.914 1.00 76.62 123 LYS A N 1
ATOM 1037 C CA . LYS A 1 123 ? -5.700 -12.456 33.055 1.00 76.62 123 LYS A CA 1
ATOM 1038 C C . LYS A 1 123 ? -4.398 -12.743 33.797 1.00 76.62 123 LYS A C 1
ATOM 1040 O O . LYS A 1 123 ? -3.379 -12.957 33.144 1.00 76.62 123 LYS A O 1
ATOM 1045 N N . ASN A 1 124 ? -4.448 -12.743 35.128 1.00 74.06 124 ASN A N 1
ATOM 1046 C CA . ASN A 1 124 ? -3.322 -13.076 35.983 1.00 74.06 124 ASN A CA 1
ATOM 1047 C C . ASN A 1 124 ? -3.274 -14.569 36.329 1.00 74.06 124 ASN A C 1
ATOM 1049 O O . ASN A 1 124 ? -2.285 -15.016 36.902 1.00 74.06 124 ASN A O 1
ATOM 1053 N N . ALA A 1 125 ? -4.281 -15.365 35.945 1.00 73.19 125 ALA A N 1
ATOM 1054 C CA . ALA A 1 125 ? -4.262 -16.801 36.181 1.00 73.19 125 ALA A CA 1
ATOM 1055 C C . ALA A 1 125 ? -3.058 -17.446 35.472 1.00 73.19 125 ALA A C 1
ATOM 1057 O O . ALA A 1 125 ? -2.964 -17.456 34.242 1.00 73.19 125 ALA A O 1
ATOM 1058 N N . GLY A 1 126 ? -2.131 -17.992 36.261 1.00 67.75 126 GLY A N 1
ATOM 1059 C CA . GLY A 1 126 ? -0.897 -18.617 35.778 1.00 67.75 126 GLY A CA 1
ATOM 1060 C C . GLY A 1 126 ? 0.333 -17.705 35.784 1.00 67.75 126 GLY A C 1
ATOM 1061 O O . GLY A 1 126 ? 1.425 -18.182 35.462 1.00 67.75 126 GLY A O 1
ATOM 1062 N N . LEU A 1 127 ? 0.195 -16.431 36.170 1.00 78.56 127 LEU A N 1
ATOM 1063 C CA . LEU A 1 127 ? 1.338 -15.668 36.666 1.00 78.56 127 LEU A CA 1
ATOM 1064 C C . LEU A 1 127 ? 1.685 -16.172 38.077 1.00 78.56 127 LEU A C 1
ATOM 1066 O O . LEU A 1 127 ? 0.770 -16.493 38.832 1.00 78.56 127 LEU A O 1
ATOM 1070 N N . PRO A 1 128 ? 2.977 -16.299 38.429 1.00 78.25 128 PRO A N 1
ATOM 1071 C CA . PRO A 1 128 ? 3.360 -16.710 39.772 1.00 78.25 128 PRO A CA 1
ATOM 1072 C C . PRO A 1 128 ? 2.907 -15.668 40.798 1.00 78.25 128 PRO A C 1
ATOM 1074 O O . PRO A 1 128 ? 3.278 -14.501 40.682 1.00 78.25 128 PRO A O 1
ATOM 1077 N N . ASP A 1 129 ? 2.150 -16.101 41.803 1.00 80.19 129 ASP A N 1
ATOM 1078 C CA . ASP A 1 129 ? 1.941 -15.318 43.023 1.00 80.19 129 ASP A CA 1
ATOM 1079 C C . ASP A 1 129 ? 3.233 -15.283 43.860 1.00 80.19 129 ASP A C 1
ATOM 1081 O O . ASP A 1 129 ? 4.155 -16.070 43.631 1.00 80.19 129 ASP A O 1
ATOM 1085 N N . GLU A 1 130 ? 3.311 -14.407 44.866 1.00 81.50 130 GLU A N 1
ATOM 1086 C CA . GLU A 1 130 ? 4.508 -14.247 45.717 1.00 81.50 130 GLU A CA 1
ATOM 1087 C C . GLU A 1 130 ? 4.987 -15.584 46.326 1.00 81.50 130 GLU A C 1
ATOM 1089 O O . GLU A 1 130 ? 6.187 -15.871 46.376 1.00 81.50 130 GLU A O 1
ATOM 1094 N N . GLU A 1 131 ? 4.055 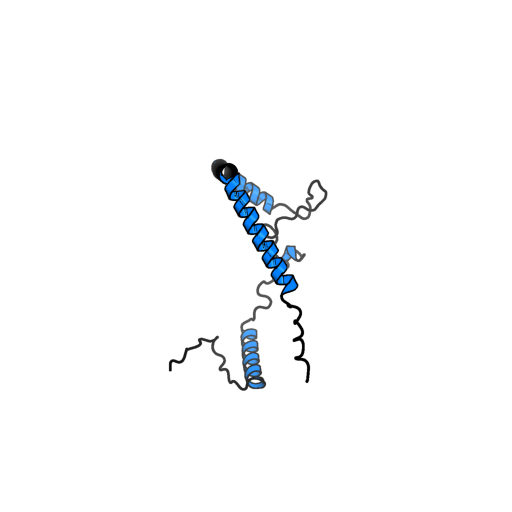-16.461 46.710 1.00 78.75 131 GLU A N 1
ATOM 1095 C CA . GLU A 1 131 ? 4.358 -17.803 47.224 1.00 78.75 131 GLU A CA 1
ATOM 1096 C C . GLU A 1 131 ? 4.924 -18.745 46.143 1.00 78.75 131 GLU A C 1
ATOM 1098 O O . GLU A 1 131 ? 5.834 -19.550 46.397 1.00 78.75 131 GLU A O 1
ATOM 1103 N N . ASP A 1 132 ? 4.417 -18.637 44.913 1.00 83.12 132 ASP A N 1
ATOM 1104 C CA . ASP A 1 132 ? 4.879 -19.427 43.775 1.00 83.12 132 ASP A CA 1
ATOM 1105 C C . ASP A 1 132 ? 6.234 -18.935 43.262 1.00 83.12 132 ASP A C 1
ATOM 1107 O O . ASP A 1 132 ? 7.075 -19.755 42.879 1.00 83.12 132 ASP A O 1
ATOM 1111 N N . GLU A 1 133 ? 6.517 -17.633 43.330 1.00 84.19 133 GLU A N 1
ATOM 1112 C CA . GLU A 1 133 ? 7.841 -17.081 43.035 1.00 84.19 133 GLU A CA 1
ATOM 1113 C C . GLU A 1 133 ? 8.914 -17.670 43.955 1.00 84.19 133 GLU A C 1
ATOM 1115 O O . GLU A 1 133 ? 9.995 -18.059 43.491 1.00 84.19 133 GLU A O 1
ATOM 1120 N N . GLU A 1 134 ? 8.623 -17.804 45.251 1.00 85.75 134 GLU A N 1
ATOM 1121 C CA . GLU A 1 134 ? 9.529 -18.458 46.193 1.00 85.75 134 GLU A CA 1
ATOM 1122 C C . GLU A 1 134 ? 9.720 -19.941 45.880 1.00 85.75 134 GLU A C 1
ATOM 1124 O O . GLU A 1 134 ? 10.843 -20.460 45.951 1.00 85.75 134 GLU A O 1
ATOM 1129 N N . ARG A 1 135 ? 8.636 -20.644 45.535 1.00 86.38 135 ARG A N 1
ATOM 1130 C CA . ARG A 1 135 ? 8.694 -22.060 45.161 1.00 86.38 135 ARG A CA 1
ATOM 1131 C C . ARG A 1 135 ? 9.523 -22.251 43.891 1.00 86.38 135 ARG A C 1
ATOM 1133 O O . ARG A 1 135 ? 10.394 -23.124 43.865 1.00 86.38 135 ARG A O 1
ATOM 1140 N N . ILE A 1 136 ? 9.330 -21.408 42.879 1.00 86.12 136 ILE A N 1
ATOM 1141 C CA . ILE A 1 136 ? 10.122 -21.390 41.641 1.00 86.12 136 ILE A CA 1
ATOM 1142 C C . ILE A 1 136 ? 11.587 -21.072 41.952 1.00 86.12 136 ILE A C 1
ATOM 1144 O O . ILE A 1 136 ? 12.481 -21.726 41.410 1.00 86.12 136 ILE A O 1
ATOM 1148 N N . ARG A 1 137 ? 11.863 -20.125 42.856 1.00 85.50 137 ARG A N 1
ATOM 1149 C CA . ARG A 1 137 ? 13.227 -19.782 43.288 1.00 85.50 137 ARG A CA 1
ATOM 1150 C C . ARG A 1 137 ? 13.918 -20.975 43.952 1.00 85.50 137 ARG A C 1
ATOM 1152 O O . ARG A 1 137 ? 15.036 -21.321 43.572 1.00 85.50 137 ARG A O 1
ATOM 1159 N N . LYS A 1 138 ? 13.233 -21.664 44.870 1.00 88.19 138 LYS A N 1
ATOM 1160 C CA . LYS A 1 138 ? 13.726 -22.886 45.535 1.00 88.19 138 LYS A CA 1
ATOM 1161 C C . LYS A 1 138 ? 13.972 -24.018 44.527 1.00 88.19 138 LYS A C 1
ATOM 1163 O O . LYS A 1 138 ? 15.008 -24.679 44.591 1.00 88.19 138 LYS A O 1
ATOM 1168 N N . LEU A 1 139 ? 13.063 -24.215 43.569 1.00 88.12 139 LEU A N 1
ATOM 1169 C CA . LEU A 1 139 ? 13.202 -25.220 42.507 1.00 88.12 139 LEU A CA 1
ATOM 1170 C C . LEU A 1 139 ? 14.369 -24.915 41.563 1.00 88.12 139 LEU A C 1
ATOM 1172 O O . LEU A 1 139 ? 15.115 -25.833 41.223 1.00 88.12 139 LEU A O 1
ATOM 1176 N N . LYS A 1 140 ? 14.573 -23.644 41.192 1.00 85.44 140 LYS A N 1
ATOM 1177 C CA . LYS A 1 140 ? 15.750 -23.212 40.427 1.00 85.44 140 LYS A CA 1
ATOM 1178 C C . LYS A 1 140 ? 17.028 -23.564 41.188 1.00 85.44 140 LYS A C 1
ATOM 1180 O O . LYS A 1 140 ? 17.847 -24.304 40.657 1.00 85.44 140 LYS A O 1
ATOM 1185 N N . ILE A 1 141 ? 17.167 -23.134 42.443 1.00 87.25 141 ILE A N 1
ATOM 1186 C CA . ILE A 1 141 ? 18.359 -23.428 43.264 1.00 87.25 141 ILE A CA 1
ATOM 1187 C C . ILE A 1 141 ? 18.623 -24.940 43.336 1.00 87.25 141 ILE A C 1
ATOM 1189 O O . ILE A 1 141 ? 19.757 -25.379 43.137 1.00 87.25 141 ILE A O 1
ATOM 1193 N N . LYS A 1 142 ? 17.577 -25.751 43.554 1.00 88.31 142 LYS A N 1
ATOM 1194 C CA . LYS A 1 142 ? 17.692 -27.216 43.574 1.00 88.31 142 LYS A CA 1
ATOM 1195 C C . LYS A 1 142 ? 18.190 -27.773 42.235 1.00 88.31 142 LYS A C 1
ATOM 1197 O O . LYS A 1 142 ? 19.138 -28.550 42.229 1.00 88.31 142 LYS A O 1
ATOM 1202 N N . TYR A 1 143 ? 17.595 -27.352 41.118 1.00 88.06 143 TYR A N 1
ATOM 1203 C CA . TYR A 1 143 ? 17.971 -27.805 39.777 1.00 88.06 143 TYR A CA 1
ATOM 1204 C C . TYR A 1 143 ? 19.431 -27.472 39.437 1.00 88.06 143 TYR A C 1
ATOM 1206 O O . TYR A 1 143 ? 20.171 -28.336 38.971 1.00 88.06 143 TYR A O 1
ATOM 1214 N N . TYR A 1 144 ? 19.873 -26.242 39.703 1.00 85.50 144 TYR A N 1
ATOM 1215 C CA . TYR A 1 144 ? 21.251 -25.834 39.414 1.00 85.50 144 TYR A CA 1
ATOM 1216 C C . TYR A 1 144 ? 22.271 -26.576 40.285 1.00 85.50 144 TYR A C 1
ATOM 1218 O O . TYR A 1 144 ? 23.297 -27.025 39.770 1.00 85.50 144 TYR A O 1
ATOM 1226 N N . LYS A 1 145 ? 21.952 -26.809 41.562 1.00 82.94 145 LYS A N 1
ATOM 1227 C CA . LYS A 1 145 ? 22.789 -27.606 42.465 1.00 82.94 145 LYS A CA 1
ATOM 1228 C C . LYS A 1 145 ? 22.906 -29.065 42.017 1.00 82.94 145 LYS A C 1
ATOM 1230 O O . LYS A 1 145 ? 23.994 -29.629 42.067 1.00 82.94 145 LYS A O 1
ATOM 1235 N N . GLU A 1 146 ? 21.796 -29.668 41.600 1.00 85.62 146 GLU A N 1
ATOM 1236 C CA . GLU A 1 146 ? 21.715 -31.095 41.269 1.00 85.62 146 GLU A CA 1
ATOM 1237 C C . GLU A 1 146 ? 22.276 -31.414 39.874 1.00 85.62 146 GLU A C 1
ATOM 1239 O O . GLU A 1 146 ? 22.935 -32.437 39.705 1.00 85.62 146 GLU A O 1
ATOM 1244 N N . PHE A 1 147 ? 22.079 -30.528 38.890 1.00 80.50 147 PHE A N 1
ATOM 1245 C CA . PHE A 1 147 ? 22.421 -30.806 37.487 1.00 80.50 147 PHE A CA 1
ATOM 1246 C C . PHE A 1 147 ? 23.570 -29.966 36.910 1.00 80.50 147 PHE A C 1
ATOM 1248 O O . PHE A 1 147 ? 24.147 -30.371 35.902 1.00 80.50 147 PHE A O 1
ATOM 1255 N N . ARG A 1 148 ? 23.924 -28.815 37.502 1.00 76.81 148 ARG A N 1
ATOM 1256 C CA . ARG A 1 148 ? 25.061 -27.982 37.045 1.00 76.81 148 ARG A CA 1
ATOM 1257 C C . ARG A 1 148 ? 26.200 -27.842 38.054 1.00 76.81 148 ARG A C 1
ATOM 1259 O O . ARG A 1 148 ? 27.276 -27.414 37.659 1.00 76.81 148 ARG A O 1
ATOM 1266 N N . GLY A 1 149 ? 25.987 -28.183 39.326 1.00 71.56 149 GLY A N 1
ATOM 1267 C CA . GLY A 1 149 ? 26.986 -27.991 40.384 1.00 71.56 149 GLY A CA 1
ATOM 1268 C C . GLY A 1 149 ? 27.277 -26.517 40.711 1.00 71.56 149 GLY A C 1
ATOM 1269 O O . GLY A 1 149 ? 28.225 -26.230 41.434 1.00 71.56 149 GLY A O 1
ATOM 1270 N N . GLU A 1 150 ? 26.469 -25.587 40.195 1.00 73.62 150 GLU A N 1
ATOM 1271 C CA . GLU A 1 150 ? 26.572 -24.146 40.441 1.00 73.62 150 GLU A CA 1
ATOM 1272 C C . GLU A 1 150 ? 25.714 -23.781 41.664 1.00 73.62 150 GLU A C 1
ATOM 1274 O O . GLU A 1 150 ? 24.524 -24.107 41.717 1.00 73.62 150 GLU A O 1
ATOM 1279 N N . ILE A 1 151 ? 26.301 -23.100 42.654 1.00 67.94 151 ILE A N 1
ATOM 1280 C CA . ILE A 1 151 ? 25.551 -22.522 43.778 1.00 67.94 151 ILE A CA 1
ATOM 1281 C C . ILE A 1 151 ? 25.095 -21.132 43.339 1.00 67.94 151 ILE A C 1
ATOM 1283 O O . ILE A 1 151 ? 25.901 -20.213 43.239 1.00 67.94 151 ILE A O 1
ATOM 1287 N N . ILE A 1 152 ? 23.806 -21.001 43.026 1.00 65.62 152 ILE A N 1
ATOM 1288 C CA . ILE A 1 152 ? 23.191 -19.709 42.722 1.00 65.62 152 ILE A CA 1
ATOM 1289 C C . ILE A 1 152 ? 22.578 -19.172 44.011 1.00 65.62 152 ILE A C 1
ATOM 1291 O O . ILE A 1 152 ? 21.601 -19.730 44.518 1.00 65.62 152 ILE A O 1
ATOM 1295 N N . ASP A 1 153 ? 23.136 -18.077 44.516 1.00 58.84 153 ASP A N 1
ATOM 1296 C CA . ASP A 1 153 ? 22.523 -17.301 45.587 1.00 58.84 153 ASP A CA 1
ATOM 1297 C C . ASP A 1 153 ? 21.273 -16.631 45.012 1.00 58.84 153 ASP A C 1
ATOM 1299 O O . ASP A 1 153 ? 21.317 -16.009 43.953 1.00 58.84 153 ASP A O 1
ATOM 1303 N N . GLY A 1 154 ? 20.124 -16.834 45.658 1.00 57.22 154 GLY A N 1
ATOM 1304 C CA . GLY A 1 154 ? 18.789 -16.516 45.136 1.00 57.22 154 GLY A CA 1
ATOM 1305 C C . GLY A 1 154 ? 18.453 -15.024 44.993 1.00 57.22 154 GLY A C 1
ATOM 1306 O O . GLY A 1 154 ? 17.336 -14.634 45.332 1.00 57.22 154 GLY A O 1
ATOM 1307 N N . GLY A 1 155 ? 19.383 -14.198 44.511 1.00 52.22 155 GLY A N 1
ATOM 1308 C CA . GLY A 1 155 ? 19.218 -12.770 44.280 1.00 52.22 155 GLY A CA 1
ATOM 1309 C C . GLY A 1 155 ? 19.634 -12.349 42.869 1.00 52.22 155 GLY A C 1
ATOM 1310 O O . GLY A 1 155 ? 20.816 -12.207 42.587 1.00 52.22 155 GLY A O 1
ATOM 1311 N N . GLY A 1 156 ? 18.636 -12.055 42.030 1.00 43.53 156 GLY A N 1
ATOM 1312 C CA . GLY A 1 156 ? 18.762 -11.127 40.903 1.00 43.53 156 GLY A CA 1
ATOM 1313 C C . GLY A 1 156 ? 19.143 -11.726 39.548 1.00 43.53 156 GLY A C 1
ATOM 1314 O O . GLY A 1 156 ? 20.212 -12.302 39.370 1.00 43.53 156 GLY A O 1
ATOM 1315 N N . ASP A 1 157 ? 18.272 -11.503 38.562 1.00 41.94 157 ASP A N 1
ATOM 1316 C CA . ASP A 1 157 ? 18.567 -11.695 37.144 1.00 41.94 157 ASP A CA 1
ATOM 1317 C C . ASP A 1 157 ? 19.849 -10.954 36.726 1.00 41.94 157 ASP A C 1
ATOM 1319 O O . ASP A 1 157 ? 20.131 -9.829 37.146 1.00 41.94 157 ASP A O 1
ATOM 1323 N N . GLY A 1 158 ? 20.645 -11.626 35.895 1.00 44.78 158 GLY A N 1
ATOM 1324 C CA . GLY A 1 158 ? 22.045 -11.304 35.653 1.00 44.78 158 GLY A CA 1
ATOM 1325 C C . GLY A 1 158 ? 22.320 -9.892 35.134 1.00 44.78 158 GLY A C 1
ATOM 1326 O O . GLY A 1 158 ? 21.947 -9.531 34.017 1.00 44.78 158 GLY A O 1
ATOM 1327 N N . LYS A 1 159 ? 23.147 -9.153 35.879 1.00 35.19 159 LYS A N 1
ATOM 1328 C CA . LYS A 1 159 ? 24.107 -8.217 35.287 1.00 35.19 159 LYS A CA 1
ATOM 1329 C C . LYS A 1 159 ? 25.404 -8.978 35.024 1.00 35.19 159 LYS A C 1
ATOM 1331 O O . LYS A 1 159 ? 26.120 -9.332 35.951 1.00 35.19 159 LYS A O 1
ATOM 1336 N N . LYS A 1 160 ? 25.700 -9.239 33.748 1.00 42.22 160 LYS A N 1
ATOM 1337 C CA . LYS A 1 160 ? 27.049 -9.621 33.316 1.00 42.22 160 LYS A CA 1
ATOM 1338 C C . LYS A 1 160 ? 27.953 -8.400 33.479 1.00 42.22 160 LYS A C 1
ATOM 1340 O O . LYS A 1 160 ? 27.887 -7.492 32.652 1.00 42.22 160 LYS A O 1
ATOM 1345 N N . GLU A 1 161 ? 28.780 -8.372 34.516 1.00 36.00 161 GLU A N 1
ATOM 1346 C CA . GLU A 1 161 ? 29.974 -7.530 34.505 1.00 36.00 161 GLU A CA 1
ATOM 1347 C C . GLU A 1 161 ? 31.015 -8.190 33.598 1.00 36.00 161 GLU A C 1
ATOM 1349 O O . GLU A 1 161 ? 31.430 -9.329 33.790 1.00 36.00 161 GLU A O 1
ATOM 1354 N N . SER A 1 162 ? 31.362 -7.481 32.529 1.00 42.75 162 SER A N 1
ATOM 1355 C CA . SER A 1 162 ? 32.476 -7.793 31.645 1.00 42.75 162 SER A CA 1
ATOM 1356 C C . SER A 1 162 ? 33.793 -7.585 32.393 1.00 42.75 162 SER A C 1
ATOM 1358 O O . SER A 1 162 ? 34.152 -6.440 32.680 1.00 42.75 162 SER A O 1
ATOM 1360 N N . GLU A 1 163 ? 34.522 -8.662 32.670 1.00 43.09 163 GLU A N 1
ATOM 1361 C CA . GLU A 1 163 ? 35.909 -8.582 33.126 1.00 43.09 163 GLU A CA 1
ATOM 1362 C C . GLU A 1 163 ? 36.793 -8.011 32.007 1.00 43.09 163 GLU A C 1
ATOM 1364 O O . GLU A 1 163 ? 36.873 -8.546 30.900 1.00 43.09 163 GLU A O 1
ATOM 1369 N N . LYS A 1 164 ? 37.448 -6.886 32.311 1.00 40.28 164 LYS A N 1
ATOM 1370 C CA . LYS A 1 164 ? 38.665 -6.446 31.632 1.00 40.28 164 LYS A CA 1
ATOM 1371 C C . LYS A 1 164 ? 39.817 -7.321 32.126 1.00 40.28 164 LYS A C 1
ATOM 1373 O O . LYS A 1 164 ? 40.085 -7.319 33.324 1.00 40.28 164 LYS A O 1
ATOM 1378 N N . ASN A 1 165 ? 40.514 -7.963 31.195 1.00 39.59 165 ASN A N 1
ATOM 1379 C CA . ASN A 1 165 ? 41.976 -8.012 31.124 1.00 39.59 165 ASN A CA 1
ATOM 1380 C C . ASN A 1 165 ? 42.392 -8.306 29.683 1.00 39.59 165 ASN A C 1
ATOM 1382 O O . ASN A 1 165 ? 41.809 -9.235 29.083 1.00 39.59 165 ASN A O 1
#

InterPro domains:
  IPR013177 Ribosomal protein bS22, C-terminal [PF08213] (17-44)
  IPR013177 Ribosomal protein bS22, C-terminal [SM01155] (14-47)

Organism: Enterobius vermicularis (NCBI:txid51028)

Sequence (165 aa):
MEVPGTKSITPMFAGDRLLTIRRAKMNKHKRRKRQRRDRFQLLKYHRQQKAKSEQLFHERMKKKLLELKTFDPEEYVRDVIARASRDWTTEMVPSGRKKYPHWSTLMSIEELYGIPPGTYIDKNAGLPDEEDEERIRKLKIKYYKEFRGEIIDGGGDGKKESEKN